Protein AF-A0A661VR94-F1 (afdb_monomer)

pLDDT: mean 87.52, std 13.68, range [38.59, 97.25]

Mean predicted aligned error: 5.81 Å

Solvent-accessible surface area (backbone atoms only — not comparable to full-atom values): 3880 Å² total; per-residue (Å²): 133,87,59,75,75,63,61,62,62,44,70,44,38,40,52,9,21,51,53,11,25,51,33,19,56,73,42,90,88,57,76,56,69,70,60,56,64,33,75,43,19,60,74,33,46,66,38,17,55,54,17,23,55,53,18,36,52,50,42,51,53,51,52,52,54,55,48,43,52,70,76,77,94

Foldseek 3Di:
DDDPCVQCVDPLLVVLLCLLLVCLQPPDPDRDPVSCPPPSCVVPVVSSVVSNVVNVVVNVVVVCVVVCVVPVD

Structure (mmCIF, N/CA/C/O backbone):
data_AF-A0A661VR94-F1
#
_entry.id   AF-A0A661VR94-F1
#
loop_
_atom_site.group_PDB
_atom_site.id
_atom_site.type_symbol
_atom_site.label_atom_id
_atom_site.label_alt_id
_atom_site.label_comp_id
_atom_site.label_asym_id
_atom_site.label_entity_id
_atom_site.label_seq_id
_atom_site.pdbx_PDB_ins_code
_atom_site.Cartn_x
_atom_site.Cartn_y
_atom_site.Cartn_z
_atom_site.occupancy
_atom_site.B_iso_or_equiv
_atom_site.auth_seq_id
_atom_site.auth_comp_id
_atom_site.auth_asym_id
_atom_site.auth_atom_id
_atom_site.pdbx_PDB_model_num
ATOM 1 N N . MET A 1 1 ? 17.085 -16.755 -1.509 1.00 38.59 1 MET A N 1
ATOM 2 C CA . MET A 1 1 ? 17.519 -15.773 -0.494 1.00 38.59 1 MET A CA 1
ATOM 3 C C . MET A 1 1 ? 17.223 -14.403 -1.080 1.00 38.59 1 MET A C 1
ATOM 5 O O . MET A 1 1 ? 17.918 -13.997 -1.997 1.00 38.59 1 MET A O 1
ATOM 9 N N . ILE A 1 2 ? 16.101 -13.787 -0.696 1.00 46.62 2 ILE A N 1
ATOM 10 C CA . ILE A 1 2 ? 15.677 -12.491 -1.250 1.00 46.62 2 ILE A CA 1
ATOM 11 C C . ILE A 1 2 ? 16.610 -11.434 -0.659 1.00 46.62 2 ILE A C 1
ATOM 13 O O . ILE A 1 2 ? 16.659 -11.266 0.560 1.00 46.62 2 ILE A O 1
ATOM 17 N N . ASN A 1 3 ? 17.410 -10.785 -1.503 1.00 45.31 3 ASN A N 1
ATOM 18 C CA . ASN A 1 3 ? 18.323 -9.733 -1.078 1.00 45.31 3 ASN A CA 1
ATOM 19 C C . ASN A 1 3 ? 17.491 -8.472 -0.823 1.00 45.31 3 ASN A C 1
ATOM 21 O O . ASN A 1 3 ? 17.034 -7.826 -1.759 1.00 45.31 3 ASN A O 1
ATOM 25 N N . ALA A 1 4 ? 17.300 -8.096 0.442 1.00 54.81 4 ALA A N 1
ATOM 26 C CA . ALA A 1 4 ? 16.555 -6.889 0.820 1.00 54.81 4 ALA A CA 1
ATOM 27 C C . ALA A 1 4 ? 17.134 -5.584 0.225 1.00 54.81 4 ALA A C 1
ATOM 29 O O . ALA A 1 4 ? 16.499 -4.543 0.312 1.00 54.81 4 ALA A O 1
ATOM 30 N N . LYS A 1 5 ? 18.328 -5.637 -0.383 1.00 53.25 5 LYS A N 1
ATOM 31 C CA . LYS A 1 5 ? 18.953 -4.522 -1.107 1.00 53.25 5 LYS A CA 1
ATOM 32 C C . LYS A 1 5 ? 18.368 -4.265 -2.503 1.00 53.25 5 LYS A C 1
ATOM 34 O O . LYS A 1 5 ? 18.570 -3.173 -3.018 1.00 53.25 5 LYS A O 1
ATOM 39 N N . GLU A 1 6 ? 17.688 -5.237 -3.112 1.00 62.75 6 GLU A N 1
ATOM 40 C CA . GLU A 1 6 ? 17.071 -5.093 -4.446 1.00 62.75 6 GLU A CA 1
ATOM 41 C C . GLU A 1 6 ? 15.585 -4.706 -4.371 1.00 62.75 6 GLU A C 1
ATOM 43 O O . GLU A 1 6 ? 15.042 -4.139 -5.313 1.00 62.75 6 GLU A O 1
ATOM 48 N N . PHE A 1 7 ? 14.933 -4.961 -3.235 1.00 62.59 7 PHE A N 1
ATOM 49 C CA . PHE A 1 7 ? 13.543 -4.582 -2.996 1.00 62.59 7 PHE A CA 1
ATOM 50 C C . PHE A 1 7 ? 13.435 -3.063 -2.785 1.00 62.59 7 PHE A C 1
ATOM 52 O O . PHE A 1 7 ? 14.066 -2.535 -1.870 1.00 62.59 7 PHE A O 1
ATOM 59 N N . LEU A 1 8 ? 12.624 -2.373 -3.600 1.00 68.31 8 LEU A N 1
ATOM 60 C CA . LEU A 1 8 ? 12.535 -0.899 -3.637 1.00 68.31 8 LEU A CA 1
ATOM 61 C C . LEU A 1 8 ? 13.857 -0.220 -4.033 1.00 68.31 8 LEU A C 1
ATOM 63 O O . LEU A 1 8 ? 14.169 0.877 -3.567 1.00 68.31 8 LEU A O 1
ATOM 67 N N . SER A 1 9 ? 14.658 -0.882 -4.867 1.00 76.62 9 SER A N 1
ATOM 68 C CA . SER A 1 9 ? 15.973 -0.379 -5.269 1.00 76.62 9 SER A CA 1
ATOM 69 C C . SER A 1 9 ? 15.885 0.741 -6.301 1.00 76.62 9 SER A C 1
ATOM 71 O O . SER A 1 9 ? 16.784 1.582 -6.379 1.00 76.62 9 SER A O 1
ATOM 73 N N . THR A 1 10 ? 14.796 0.789 -7.073 1.00 83.06 10 THR A N 1
ATOM 74 C CA . THR A 1 10 ? 14.567 1.848 -8.056 1.00 83.06 10 THR A CA 1
ATOM 75 C C . THR A 1 10 ? 13.517 2.851 -7.593 1.00 83.06 10 THR A C 1
ATOM 77 O O . THR A 1 10 ? 12.592 2.542 -6.839 1.00 83.06 10 THR A O 1
ATOM 80 N N . TYR A 1 11 ? 13.629 4.079 -8.108 1.00 86.19 11 TYR A N 1
ATOM 81 C CA . TYR A 1 11 ? 12.631 5.120 -7.866 1.00 86.19 11 TYR A CA 1
ATOM 82 C C . TYR A 1 11 ? 11.223 4.675 -8.285 1.00 86.19 11 TYR A C 1
ATOM 84 O O . TYR A 1 11 ? 10.269 4.946 -7.565 1.00 86.19 11 TYR A O 1
ATOM 92 N N . ALA A 1 12 ? 11.089 3.955 -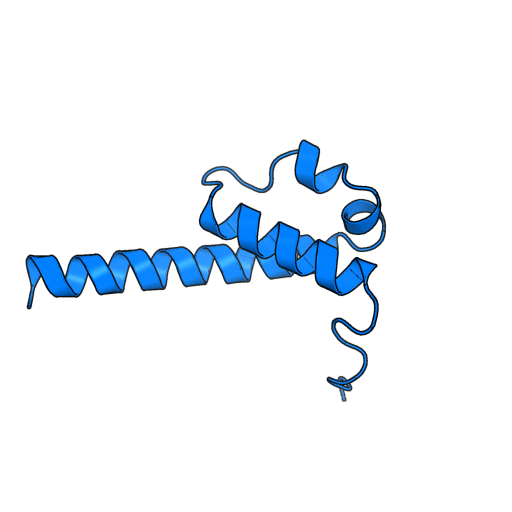9.405 1.00 87.00 12 ALA A N 1
ATOM 93 C CA . ALA A 1 12 ? 9.793 3.492 -9.895 1.00 87.00 12 ALA A CA 1
ATOM 94 C C . ALA A 1 12 ? 9.151 2.463 -8.951 1.00 87.00 12 ALA A C 1
ATOM 96 O O . ALA A 1 12 ? 7.959 2.563 -8.671 1.00 87.00 12 ALA A O 1
ATOM 97 N N . GLU A 1 13 ? 9.927 1.522 -8.407 1.00 89.31 13 GLU A N 1
ATOM 98 C CA . GLU A 1 13 ? 9.440 0.547 -7.421 1.00 89.31 13 GLU A CA 1
ATOM 99 C C . GLU A 1 13 ? 8.999 1.238 -6.126 1.00 89.31 13 GLU A C 1
ATOM 101 O O . GLU A 1 13 ? 7.898 0.989 -5.630 1.00 89.31 13 GLU A O 1
ATOM 106 N N . LEU A 1 14 ? 9.825 2.157 -5.609 1.00 90.75 14 LEU A N 1
ATOM 107 C CA . LEU A 1 14 ? 9.511 2.925 -4.405 1.00 90.75 14 LEU A CA 1
ATOM 108 C C . LEU A 1 14 ? 8.266 3.796 -4.594 1.00 90.75 14 LEU A C 1
ATOM 110 O O . LEU A 1 14 ? 7.367 3.778 -3.753 1.00 90.75 14 LEU A O 1
ATOM 114 N N . HIS A 1 15 ? 8.189 4.529 -5.703 1.00 92.94 15 HIS A N 1
ATOM 115 C CA . HIS A 1 15 ? 7.047 5.378 -6.023 1.00 92.94 15 HIS A CA 1
ATOM 116 C C . HIS A 1 15 ? 5.769 4.543 -6.167 1.00 92.94 15 HIS A C 1
ATOM 118 O O . HIS A 1 15 ? 4.738 4.893 -5.591 1.00 92.94 15 HIS A O 1
ATOM 124 N N . SER A 1 16 ? 5.850 3.393 -6.841 1.00 92.56 16 SER A N 1
ATOM 125 C CA . SER A 1 16 ? 4.722 2.472 -7.003 1.00 92.56 16 SER A CA 1
ATOM 126 C C . SER A 1 16 ? 4.242 1.913 -5.669 1.00 92.56 16 SER A C 1
ATOM 128 O O . SER A 1 16 ? 3.040 1.886 -5.404 1.00 92.56 16 SER A O 1
ATOM 130 N N . PHE A 1 17 ? 5.172 1.520 -4.798 1.00 95.19 17 PHE A N 1
ATOM 131 C CA . PHE A 1 17 ? 4.859 1.027 -3.462 1.00 95.19 17 PHE A CA 1
ATOM 132 C C . PHE A 1 17 ? 4.180 2.096 -2.599 1.00 95.19 17 PHE A C 1
ATOM 134 O O . PHE A 1 17 ? 3.138 1.828 -2.002 1.00 95.19 17 PHE A O 1
ATOM 141 N N . ILE A 1 18 ? 4.705 3.326 -2.585 1.00 94.62 18 ILE A N 1
ATOM 142 C CA . ILE A 1 18 ? 4.115 4.452 -1.844 1.00 94.62 18 ILE A CA 1
ATOM 143 C C . ILE A 1 18 ? 2.714 4.784 -2.369 1.00 94.62 18 ILE A C 1
ATOM 145 O O . ILE A 1 18 ? 1.801 4.981 -1.570 1.00 94.62 18 ILE A O 1
ATOM 149 N N . MET A 1 19 ? 2.518 4.791 -3.691 1.00 95.69 19 MET A N 1
ATOM 150 C CA . MET A 1 19 ? 1.198 4.977 -4.306 1.00 95.69 19 MET A CA 1
ATOM 151 C C . MET A 1 19 ? 0.205 3.900 -3.861 1.00 95.69 19 MET A C 1
ATOM 153 O O . MET A 1 19 ? -0.947 4.200 -3.550 1.00 95.69 19 MET A O 1
ATOM 157 N N . GLY A 1 20 ? 0.675 2.655 -3.754 1.00 95.75 20 GLY A N 1
ATOM 158 C CA . GLY A 1 20 ? -0.078 1.560 -3.156 1.00 95.75 20 GLY A CA 1
ATOM 159 C C . GLY A 1 20 ? -0.476 1.845 -1.710 1.00 95.75 20 GLY A C 1
ATOM 160 O O . GLY A 1 20 ? -1.654 1.764 -1.375 1.00 95.75 20 GLY A O 1
ATOM 161 N N . ILE A 1 21 ? 0.482 2.214 -0.852 1.00 97.06 21 ILE A N 1
ATOM 162 C CA . ILE A 1 21 ? 0.223 2.527 0.566 1.00 97.06 21 ILE A CA 1
ATOM 163 C C . ILE A 1 21 ? -0.809 3.640 0.697 1.00 97.06 21 ILE A C 1
ATOM 165 O O . ILE A 1 21 ? -1.754 3.504 1.474 1.00 97.06 21 ILE A O 1
ATOM 169 N N . TYR A 1 22 ? -0.638 4.716 -0.072 1.00 95.69 22 TYR A N 1
ATOM 170 C CA . TYR A 1 22 ? -1.574 5.829 -0.110 1.00 95.69 22 TYR A CA 1
ATOM 171 C C . TYR A 1 22 ? -2.985 5.335 -0.439 1.00 95.69 22 TYR A C 1
ATOM 173 O O . TYR A 1 22 ? -3.896 5.543 0.359 1.00 95.69 22 TYR A O 1
ATOM 181 N N . ALA A 1 23 ? -3.138 4.575 -1.528 1.00 96.25 23 ALA A N 1
ATOM 182 C CA . ALA A 1 23 ? -4.421 3.993 -1.905 1.00 96.25 23 ALA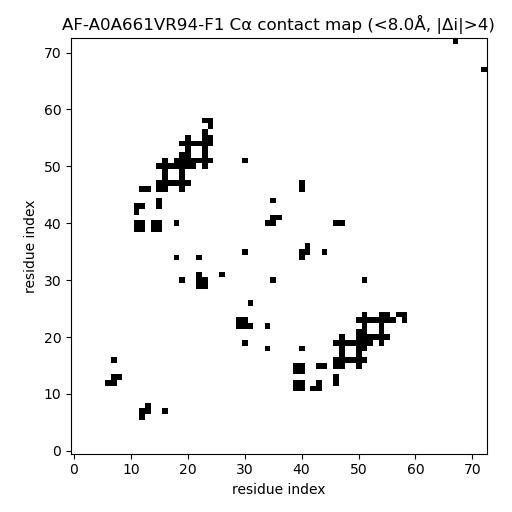 A CA 1
ATOM 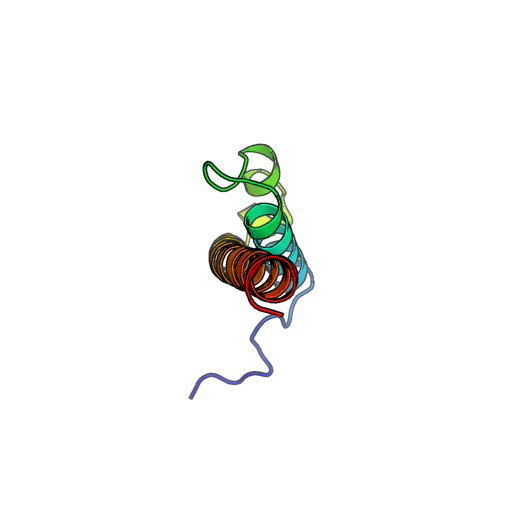183 C C . ALA A 1 23 ? -4.998 3.078 -0.810 1.00 96.25 23 ALA A C 1
ATOM 185 O O . ALA A 1 23 ? -6.191 3.118 -0.547 1.00 96.25 23 ALA A O 1
ATOM 186 N N . GLY A 1 24 ? -4.178 2.271 -0.131 1.00 96.06 24 GLY A N 1
ATOM 187 C CA . GLY A 1 24 ? -4.642 1.390 0.949 1.00 96.06 24 GLY A CA 1
ATOM 188 C C . GLY A 1 24 ? -5.153 2.150 2.177 1.00 96.06 24 GLY A C 1
ATOM 189 O O . GLY A 1 24 ? -6.052 1.680 2.878 1.00 96.06 24 GLY A O 1
ATOM 190 N N . LEU A 1 25 ? -4.600 3.336 2.433 1.00 96.25 25 LEU A N 1
ATOM 191 C CA . LEU A 1 25 ? -5.041 4.221 3.508 1.00 96.25 25 LEU A CA 1
ATOM 192 C C . LEU A 1 25 ? -6.308 5.002 3.128 1.00 96.25 25 LEU A C 1
ATOM 194 O O . LEU A 1 25 ? -7.198 5.140 3.969 1.00 96.25 25 LEU A O 1
ATOM 198 N N . THR A 1 26 ? -6.416 5.498 1.893 1.00 95.12 26 THR A N 1
ATOM 199 C CA . THR A 1 26 ? -7.499 6.410 1.483 1.00 95.12 26 THR A CA 1
ATOM 200 C C . THR A 1 26 ? -8.680 5.709 0.819 1.00 95.12 26 THR A C 1
ATOM 202 O O . THR A 1 26 ? -9.829 6.069 1.081 1.00 95.12 26 THR A O 1
ATOM 205 N N . GLU A 1 27 ? -8.429 4.679 0.012 1.00 94.88 27 GLU A N 1
ATOM 206 C CA . GLU A 1 27 ? -9.443 4.027 -0.812 1.00 94.88 27 GLU A CA 1
ATOM 207 C C . GLU A 1 27 ? -10.065 2.815 -0.119 1.00 94.88 27 GLU A C 1
ATOM 209 O O . GLU A 1 27 ? -9.395 1.950 0.451 1.00 94.88 27 GLU A O 1
ATOM 214 N N . TRP A 1 28 ? -11.390 2.718 -0.190 1.00 92.06 28 TRP A N 1
ATOM 215 C CA . TRP A 1 28 ? -12.155 1.640 0.449 1.00 92.06 28 TRP A CA 1
ATOM 216 C C . TRP A 1 28 ? -12.627 0.564 -0.530 1.00 92.06 28 TRP A 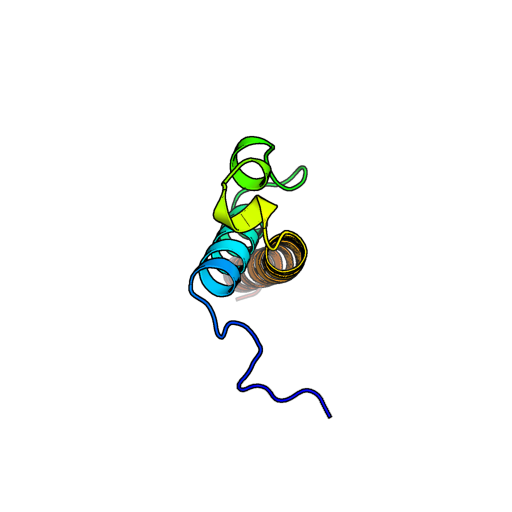C 1
ATOM 218 O O . TRP A 1 28 ? -13.065 -0.502 -0.104 1.00 92.06 28 TRP A O 1
ATOM 228 N N . ARG A 1 29 ? -12.561 0.840 -1.837 1.00 91.31 29 ARG A N 1
ATOM 229 C CA . ARG A 1 29 ? -13.141 -0.002 -2.898 1.00 91.31 29 ARG A CA 1
ATOM 230 C C . ARG A 1 29 ? -12.098 -0.611 -3.841 1.00 91.31 29 ARG A C 1
ATOM 232 O O . ARG A 1 29 ? -12.468 -1.136 -4.885 1.00 91.31 29 ARG A O 1
ATOM 239 N N . GLY A 1 30 ? -10.819 -0.570 -3.470 1.00 90.31 30 GLY A N 1
ATOM 240 C CA . GLY A 1 30 ? -9.702 -0.979 -4.324 1.00 90.31 30 GLY A CA 1
ATOM 241 C C . GLY A 1 30 ? -8.855 0.205 -4.786 1.00 90.31 30 GLY A C 1
ATOM 242 O O . GLY A 1 30 ? -9.150 1.350 -4.459 1.00 90.31 30 GLY A O 1
ATOM 243 N N . ILE A 1 31 ? -7.789 -0.083 -5.533 1.00 93.56 31 ILE A N 1
ATOM 244 C CA . ILE A 1 31 ? -6.875 0.937 -6.065 1.00 93.56 31 ILE A CA 1
ATOM 245 C C . ILE A 1 31 ? -7.559 1.680 -7.216 1.00 93.56 31 ILE A C 1
ATOM 247 O O . ILE A 1 31 ? -8.031 1.050 -8.165 1.00 93.56 31 ILE A O 1
ATOM 251 N N . ASP A 1 32 ? -7.581 3.011 -7.141 1.00 93.12 32 ASP A N 1
ATOM 252 C CA . ASP A 1 32 ? -8.157 3.857 -8.182 1.00 93.12 32 ASP A CA 1
ATOM 253 C C . ASP A 1 32 ? -7.428 3.706 -9.529 1.00 93.12 32 ASP A C 1
ATOM 255 O O . ASP A 1 32 ? -6.202 3.560 -9.609 1.00 93.12 32 ASP A O 1
ATOM 259 N N . SER A 1 33 ? -8.196 3.783 -10.615 1.00 90.81 33 SER A N 1
ATOM 260 C CA . SER A 1 33 ? -7.672 3.633 -11.975 1.00 90.81 33 SER A CA 1
ATOM 261 C C . SER A 1 33 ? -6.628 4.693 -12.346 1.00 90.81 33 SER A C 1
ATOM 263 O O . SER A 1 33 ? -5.710 4.390 -13.105 1.00 90.81 33 SER A O 1
ATOM 265 N N . ASN A 1 34 ? -6.693 5.905 -11.786 1.00 91.38 34 ASN A N 1
ATOM 266 C CA . ASN A 1 34 ? -5.691 6.943 -12.031 1.00 91.38 34 ASN A CA 1
ATOM 267 C C . ASN A 1 34 ? -4.334 6.568 -11.428 1.00 91.38 34 ASN A C 1
ATOM 269 O O . ASN A 1 34 ? -3.301 6.817 -12.048 1.00 91.38 34 ASN A O 1
ATOM 273 N N . ILE A 1 35 ? -4.332 5.919 -10.260 1.00 90.50 35 ILE A N 1
ATOM 274 C CA . ILE A 1 35 ? -3.109 5.426 -9.616 1.00 90.50 35 ILE A CA 1
ATOM 275 C C . ILE A 1 35 ? -2.506 4.298 -10.454 1.00 90.50 35 ILE A C 1
ATOM 277 O O . ILE A 1 35 ? -1.312 4.318 -10.745 1.00 90.50 35 ILE A O 1
ATOM 281 N N . LEU A 1 36 ? -3.338 3.364 -10.923 1.00 91.88 36 LEU A N 1
ATOM 282 C CA . LEU A 1 36 ? -2.894 2.274 -11.798 1.00 91.88 36 LEU A CA 1
ATOM 283 C C . LEU A 1 36 ? -2.387 2.762 -13.159 1.00 91.88 36 LEU A C 1
ATOM 285 O O . LEU A 1 36 ? -1.554 2.098 -13.768 1.00 91.88 36 LEU A O 1
ATOM 289 N N . ASN A 1 37 ? -2.861 3.915 -13.635 1.00 93.62 37 ASN A N 1
ATOM 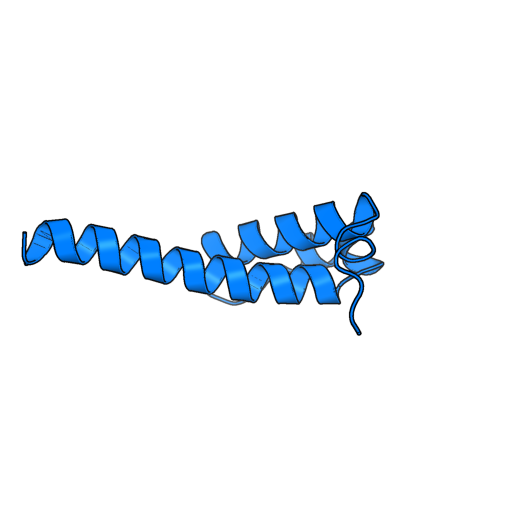290 C CA . ASN A 1 37 ? -2.425 4.512 -14.895 1.00 93.62 37 ASN A CA 1
ATOM 291 C C . ASN A 1 37 ? -1.138 5.343 -14.776 1.00 93.62 37 ASN A C 1
ATOM 293 O O . ASN A 1 37 ? -0.602 5.765 -15.806 1.00 93.62 37 ASN A O 1
ATOM 297 N N . ASN A 1 38 ? -0.614 5.557 -13.564 1.00 90.88 38 ASN A N 1
ATOM 298 C CA . ASN A 1 38 ? 0.655 6.249 -13.362 1.00 90.88 38 ASN A CA 1
ATOM 299 C C . ASN A 1 38 ? 1.794 5.492 -14.083 1.00 90.88 38 ASN A C 1
ATOM 301 O O . ASN A 1 38 ? 1.889 4.269 -13.955 1.00 90.88 38 ASN A O 1
ATOM 305 N N . PRO A 1 39 ? 2.662 6.180 -14.849 1.00 90.69 39 PRO A N 1
AT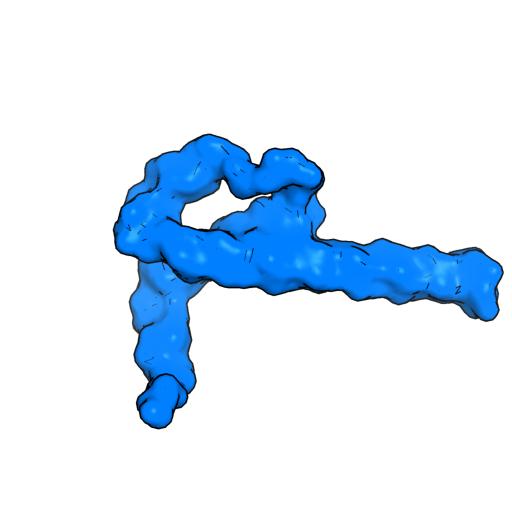OM 306 C CA . PRO A 1 39 ? 3.700 5.531 -15.649 1.00 90.69 39 PRO A CA 1
ATOM 307 C C . PRO A 1 39 ? 4.682 4.684 -14.828 1.00 90.69 39 PRO A C 1
ATOM 309 O O . PRO A 1 39 ? 5.196 3.702 -15.359 1.00 90.69 39 PRO A O 1
ATOM 312 N N . ASP A 1 40 ? 4.929 5.0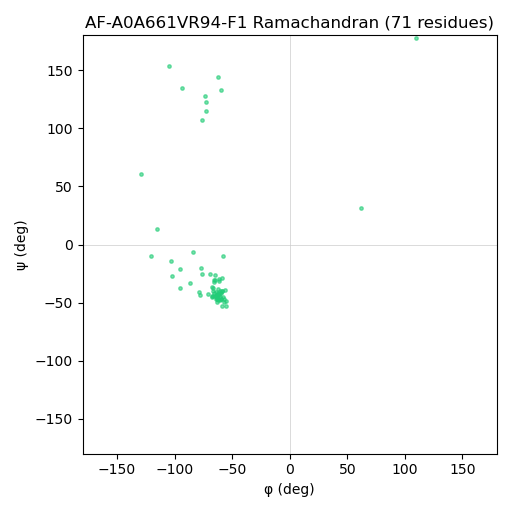26 -13.562 1.00 86.19 40 ASP A N 1
ATOM 313 C CA . ASP A 1 40 ? 5.809 4.250 -12.684 1.00 86.19 40 ASP A CA 1
ATOM 314 C C . ASP A 1 40 ? 5.095 2.999 -12.157 1.00 86.19 40 ASP A C 1
ATOM 316 O O . ASP A 1 40 ? 5.631 1.896 -12.260 1.00 86.19 40 ASP A O 1
ATOM 320 N N . VAL A 1 41 ? 3.832 3.143 -11.735 1.00 89.88 41 VAL A N 1
ATOM 321 C CA . VAL A 1 41 ? 2.976 2.024 -11.298 1.00 89.88 41 VAL A CA 1
ATOM 322 C C . VAL A 1 41 ? 2.734 1.032 -12.429 1.00 89.88 41 VAL A C 1
ATOM 324 O O . VAL A 1 41 ? 2.746 -0.172 -12.205 1.00 89.88 41 VAL A O 1
ATOM 327 N N . ARG A 1 42 ? 2.552 1.504 -13.665 1.00 92.62 42 ARG A N 1
ATOM 328 C CA . ARG A 1 42 ? 2.357 0.626 -14.827 1.00 92.62 42 ARG A CA 1
ATOM 329 C C . ARG A 1 42 ? 3.574 -0.230 -15.148 1.00 92.62 42 ARG A C 1
ATOM 331 O O . ARG A 1 42 ? 3.396 -1.317 -15.692 1.00 92.62 42 ARG A O 1
ATOM 338 N N . LYS A 1 43 ? 4.784 0.261 -14.867 1.00 90.56 43 LYS A N 1
ATOM 339 C CA . LYS A 1 43 ? 6.016 -0.521 -15.042 1.00 90.56 43 LYS A CA 1
ATOM 340 C C . LYS A 1 43 ? 6.103 -1.613 -13.983 1.00 90.56 43 LYS A C 1
ATOM 342 O O . LYS A 1 43 ? 6.408 -2.748 -14.318 1.00 90.56 43 LYS A O 1
ATOM 347 N N . GLU A 1 44 ? 5.766 -1.268 -12.742 1.00 89.00 44 GLU A N 1
ATOM 348 C CA . GLU A 1 44 ? 5.975 -2.117 -11.570 1.00 89.00 44 GLU A CA 1
ATOM 349 C C . GLU A 1 44 ? 4.695 -2.277 -10.712 1.00 89.00 44 GLU A C 1
ATOM 351 O O . GLU A 1 44 ? 4.666 -1.928 -9.525 1.00 89.00 44 GLU A O 1
ATOM 356 N N . PRO A 1 45 ? 3.593 -2.828 -11.267 1.00 90.75 45 PRO A N 1
ATOM 357 C CA . PRO A 1 45 ? 2.273 -2.778 -10.625 1.00 90.75 45 PRO A CA 1
ATOM 358 C C . PRO A 1 45 ? 2.184 -3.635 -9.360 1.00 90.75 45 PRO A C 1
ATOM 360 O O . PRO A 1 45 ? 1.402 -3.351 -8.453 1.00 90.75 45 PRO A O 1
ATOM 363 N N . HIS A 1 46 ? 3.010 -4.674 -9.261 1.00 92.50 46 HIS A N 1
ATOM 364 C CA . HIS A 1 46 ? 3.037 -5.574 -8.113 1.00 92.50 46 HIS A CA 1
ATOM 365 C C . HIS A 1 46 ? 3.503 -4.881 -6.826 1.00 92.50 46 HIS A C 1
ATOM 367 O O . HIS A 1 46 ? 2.972 -5.181 -5.755 1.00 92.50 46 HIS A O 1
ATOM 373 N N . TYR A 1 47 ? 4.403 -3.897 -6.918 1.00 91.94 47 TYR A N 1
ATOM 374 C CA . TYR A 1 47 ? 4.768 -3.065 -5.772 1.00 91.94 47 TYR A CA 1
ATOM 375 C C . TYR A 1 47 ? 3.593 -2.199 -5.314 1.00 91.94 47 TYR A C 1
ATOM 377 O O . TYR A 1 47 ? 3.362 -2.068 -4.115 1.00 91.94 47 TYR A O 1
ATOM 385 N N . CYS A 1 48 ? 2.786 -1.680 -6.241 1.00 94.44 48 CYS A N 1
ATOM 386 C CA . CYS A 1 48 ? 1.576 -0.936 -5.893 1.00 94.44 48 CYS A CA 1
ATOM 387 C C . CYS A 1 48 ? 0.538 -1.820 -5.185 1.00 94.44 48 CYS A C 1
ATOM 389 O O . CYS A 1 48 ? 0.024 -1.442 -4.132 1.00 94.44 48 CYS A O 1
ATOM 391 N N . TYR A 1 49 ? 0.291 -3.038 -5.675 1.00 94.75 49 TYR A N 1
ATOM 392 C CA . TYR A 1 49 ? -0.598 -3.982 -4.986 1.00 94.75 49 TYR A CA 1
ATOM 393 C C . TYR A 1 49 ? -0.078 -4.371 -3.595 1.00 94.75 49 TYR A C 1
ATOM 395 O O . TYR A 1 49 ? -0.852 -4.396 -2.636 1.00 94.75 49 TYR A O 1
ATOM 403 N N . GLY A 1 50 ? 1.229 -4.616 -3.458 1.00 94.81 50 GLY A N 1
ATOM 404 C CA . GLY A 1 50 ? 1.856 -4.882 -2.161 1.00 94.81 50 GLY A CA 1
ATOM 405 C C . GLY A 1 50 ? 1.699 -3.709 -1.191 1.00 94.81 50 GLY A C 1
ATOM 406 O O . GLY A 1 50 ? 1.300 -3.898 -0.039 1.00 94.81 50 GLY A O 1
ATOM 407 N N . GLY A 1 51 ? 1.929 -2.488 -1.679 1.00 95.38 51 GLY A N 1
ATOM 408 C CA . GLY A 1 51 ? 1.712 -1.258 -0.925 1.00 95.38 51 GLY A CA 1
ATOM 409 C C . GLY A 1 51 ? 0.260 -1.093 -0.485 1.00 95.38 51 GLY A C 1
ATOM 410 O O . GLY A 1 51 ? 0.012 -0.750 0.665 1.00 95.38 51 GLY A O 1
ATOM 411 N N . TYR A 1 52 ? -0.708 -1.406 -1.348 1.00 97.25 52 TYR A N 1
ATOM 412 C CA . TYR A 1 52 ? -2.137 -1.312 -1.032 1.00 97.25 52 TYR A CA 1
ATOM 413 C C . TYR A 1 52 ? -2.562 -2.244 0.099 1.00 97.25 52 TYR A C 1
ATOM 415 O O . TYR A 1 52 ? -3.284 -1.828 1.011 1.00 97.25 52 TYR A O 1
ATOM 423 N N . VAL A 1 53 ? -2.082 -3.490 0.087 1.00 96.62 53 VAL A N 1
ATOM 424 C CA . VAL A 1 53 ? -2.344 -4.436 1.179 1.00 96.62 53 VAL A CA 1
ATOM 425 C C . VAL A 1 53 ? -1.733 -3.916 2.480 1.00 96.62 53 VAL A C 1
ATOM 427 O O . VAL A 1 53 ? -2.422 -3.863 3.500 1.00 96.62 53 VAL A O 1
ATOM 430 N N . PHE A 1 54 ? -0.477 -3.463 2.441 1.00 96.44 54 PHE A N 1
ATOM 431 C CA . PHE A 1 54 ? 0.197 -2.902 3.611 1.00 96.44 54 PHE A CA 1
ATOM 432 C C . PHE A 1 54 ? -0.528 -1.664 4.167 1.00 96.44 54 PHE A C 1
ATOM 434 O O . PHE A 1 54 ? -0.815 -1.600 5.362 1.00 96.44 54 PHE A O 1
ATOM 441 N N . GLY A 1 55 ? -0.892 -0.712 3.303 1.00 96.62 55 GLY A N 1
ATOM 442 C CA . GLY A 1 55 ? -1.642 0.489 3.672 1.00 96.62 55 GLY A CA 1
ATOM 443 C C . GLY A 1 55 ? -3.014 0.163 4.264 1.00 96.62 55 GLY A C 1
ATOM 444 O O . GLY A 1 55 ? -3.403 0.741 5.276 1.00 96.62 55 GLY A O 1
ATOM 445 N N . THR A 1 56 ? -3.715 -0.829 3.709 1.00 97.19 56 THR A N 1
ATOM 446 C CA . THR A 1 56 ? -5.010 -1.289 4.237 1.00 97.19 56 THR A CA 1
ATOM 447 C C . THR A 1 56 ? -4.879 -1.871 5.645 1.00 97.19 56 THR A C 1
ATOM 449 O O . THR A 1 56 ? -5.701 -1.577 6.514 1.00 97.19 56 THR A O 1
ATOM 452 N N . LEU A 1 57 ? -3.847 -2.683 5.896 1.00 97.00 57 LEU A N 1
ATOM 453 C CA . LEU A 1 57 ? -3.574 -3.219 7.233 1.00 97.00 57 LEU A CA 1
ATOM 454 C C . LEU A 1 57 ? -3.245 -2.096 8.219 1.00 97.00 57 LEU A C 1
ATOM 456 O O . LEU A 1 57 ? -3.794 -2.061 9.321 1.00 97.00 57 LEU A O 1
ATOM 460 N N . LEU A 1 58 ? -2.409 -1.141 7.804 1.00 96.69 58 LEU A N 1
ATOM 461 C CA . LEU A 1 58 ? -2.060 0.020 8.615 1.00 96.69 58 LEU A CA 1
ATOM 462 C C . LEU A 1 58 ? -3.296 0.861 8.963 1.00 96.69 58 LEU A C 1
ATOM 464 O O . LEU A 1 58 ? -3.454 1.261 10.117 1.00 96.69 58 LEU A O 1
ATOM 468 N N . ARG A 1 59 ? -4.216 1.065 8.011 1.00 96.12 59 ARG A N 1
ATOM 469 C CA . ARG A 1 59 ? -5.499 1.739 8.257 1.00 96.12 59 ARG A CA 1
A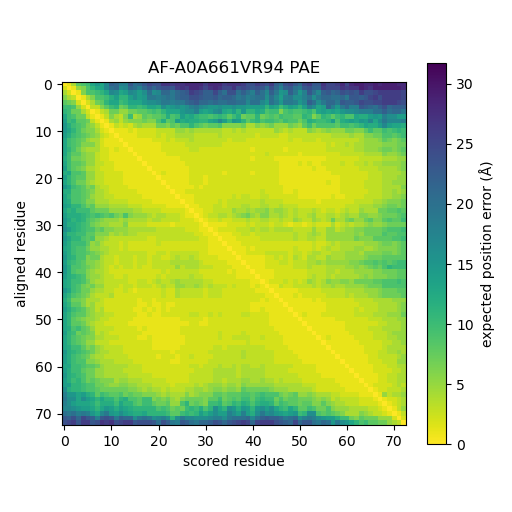TOM 470 C C . ARG A 1 59 ? -6.281 1.061 9.376 1.00 96.12 59 ARG A C 1
ATOM 472 O O . ARG A 1 59 ? -6.741 1.740 10.291 1.00 96.12 59 ARG A O 1
ATOM 479 N N . TRP A 1 60 ? -6.422 -0.262 9.326 1.00 96.19 60 TRP A N 1
ATOM 480 C CA . TRP A 1 60 ? -7.133 -1.005 10.367 1.00 96.19 60 TRP A CA 1
ATOM 481 C C . TRP A 1 60 ? -6.443 -0.909 11.723 1.00 96.19 60 TRP A C 1
ATOM 483 O O . TRP A 1 60 ? -7.125 -0.700 12.721 1.00 96.19 60 TRP A O 1
ATOM 493 N N . ILE A 1 61 ? -5.111 -0.977 11.768 1.00 95.94 61 ILE A N 1
ATOM 494 C CA . ILE A 1 61 ? -4.351 -0.767 13.008 1.00 95.94 61 ILE A CA 1
ATOM 495 C C . ILE A 1 61 ? -4.651 0.616 13.594 1.00 95.94 61 ILE A C 1
ATOM 497 O O . ILE A 1 61 ? -4.915 0.717 14.791 1.00 95.94 61 ILE A O 1
ATOM 501 N N . ILE A 1 62 ? -4.666 1.671 12.771 1.00 94.75 62 ILE A N 1
ATOM 502 C CA . ILE A 1 62 ? -4.976 3.037 13.218 1.00 94.75 62 ILE A CA 1
ATOM 503 C C . ILE A 1 62 ? -6.411 3.114 13.753 1.00 94.75 62 ILE A C 1
ATOM 505 O O . ILE A 1 62 ? -6.616 3.590 14.868 1.00 94.75 62 ILE A O 1
ATOM 509 N N . ILE A 1 63 ? -7.394 2.610 13.001 1.00 94.69 63 ILE A N 1
ATOM 510 C CA . ILE A 1 63 ? -8.811 2.631 13.398 1.00 94.69 63 ILE A CA 1
ATOM 511 C C . ILE A 1 63 ? -9.023 1.872 14.710 1.00 94.69 63 ILE A C 1
ATOM 513 O O . ILE A 1 63 ? -9.663 2.395 15.619 1.00 94.69 63 ILE A O 1
ATOM 517 N N . LEU A 1 64 ? -8.463 0.666 14.835 1.00 95.00 64 LEU A N 1
ATOM 518 C CA . LEU A 1 64 ? -8.580 -0.147 16.044 1.00 95.00 64 LEU A CA 1
ATOM 519 C C . LEU A 1 64 ? -7.859 0.495 17.230 1.00 95.00 64 LEU A C 1
ATOM 521 O O . LEU A 1 64 ? -8.402 0.491 18.327 1.00 95.00 64 LEU A O 1
ATOM 525 N N . SER A 1 65 ? -6.680 1.088 17.026 1.00 93.44 65 SER A N 1
ATOM 526 C CA . SER A 1 65 ? -5.930 1.747 18.105 1.00 93.44 65 SER A CA 1
ATOM 527 C C . SER A 1 65 ? -6.649 2.995 18.620 1.00 93.44 65 SER A C 1
ATOM 529 O O . SER A 1 65 ? -6.756 3.198 19.829 1.00 93.44 65 SER A O 1
ATOM 531 N N . VAL A 1 66 ? -7.173 3.826 17.712 1.00 93.31 66 VAL A N 1
ATOM 532 C CA . VAL A 1 66 ? -7.949 5.022 18.071 1.00 93.31 66 VAL A CA 1
ATOM 533 C C . VAL A 1 66 ? -9.275 4.625 18.716 1.00 93.31 66 VAL A C 1
ATOM 535 O O . VAL A 1 66 ? -9.626 5.167 19.762 1.00 93.31 66 VAL A O 1
ATOM 538 N N . GLY A 1 67 ? -9.980 3.648 18.141 1.00 91.44 67 GLY A N 1
ATOM 539 C CA . GLY A 1 67 ? -11.222 3.116 18.697 1.00 91.44 67 GLY A CA 1
ATOM 540 C C . GLY A 1 67 ? -11.022 2.533 20.095 1.00 91.44 67 GLY A C 1
ATOM 541 O O . GLY A 1 67 ? -11.751 2.887 21.014 1.00 91.44 67 GLY A O 1
ATOM 542 N N . TYR A 1 68 ? -9.989 1.713 20.293 1.00 91.50 68 TYR A N 1
ATOM 543 C CA . TYR A 1 68 ? -9.656 1.146 21.599 1.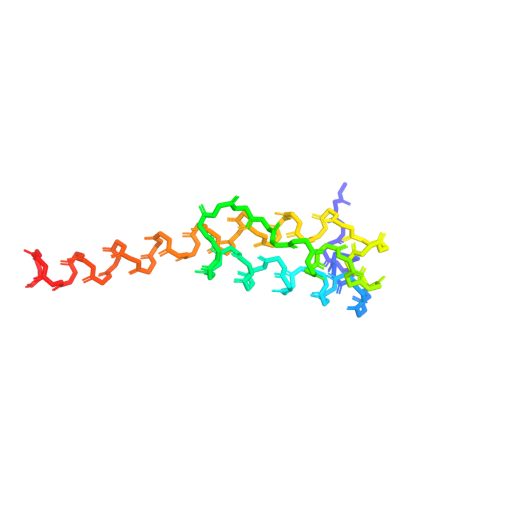00 91.50 68 TYR A CA 1
ATOM 544 C C . TYR A 1 68 ? -9.426 2.238 22.647 1.00 91.50 68 TYR A C 1
ATOM 546 O O . TYR A 1 68 ? -10.042 2.207 23.708 1.00 91.50 68 TYR A O 1
ATOM 554 N N . LYS A 1 69 ? -8.603 3.245 22.328 1.00 90.19 69 LYS A N 1
ATOM 555 C CA . LYS A 1 69 ? -8.317 4.357 23.243 1.00 90.19 69 LYS A CA 1
ATOM 556 C C . LYS A 1 69 ? -9.565 5.167 23.608 1.00 90.19 69 LYS A C 1
ATOM 558 O O . LYS A 1 69 ? -9.607 5.732 24.689 1.00 90.19 69 LYS A O 1
ATOM 563 N N . PHE A 1 70 ? -10.542 5.263 22.709 1.00 86.38 70 PHE A N 1
ATOM 564 C CA . PHE A 1 70 ? -11.743 6.065 22.934 1.00 86.38 70 PHE A CA 1
ATOM 565 C C . PHE A 1 70 ? -12.859 5.306 23.669 1.00 86.38 70 PHE A C 1
ATOM 567 O O . PHE A 1 70 ? -13.619 5.920 24.409 1.00 86.38 70 PHE A O 1
ATOM 574 N N . PHE A 1 71 ? -12.984 3.990 23.457 1.00 79.19 71 PHE A N 1
ATOM 575 C CA . PHE A 1 71 ? -14.084 3.187 24.011 1.00 79.19 71 PHE A CA 1
ATOM 576 C C . PHE A 1 71 ? -13.708 2.335 25.232 1.00 79.19 71 PHE A C 1
ATOM 578 O O . PHE A 1 71 ? -14.589 2.003 26.019 1.00 79.19 71 PHE A O 1
ATOM 585 N N . LEU A 1 72 ? -12.441 1.934 25.371 1.00 72.44 72 LEU A N 1
ATOM 586 C CA . LEU A 1 72 ? -11.972 1.015 26.422 1.00 72.44 72 LEU A CA 1
ATOM 587 C C . LEU A 1 72 ? -10.884 1.622 27.323 1.00 72.44 72 LEU A C 1
ATOM 589 O O . LEU A 1 72 ? -10.514 0.992 28.314 1.00 72.44 72 LEU A O 1
ATOM 593 N N . GLY A 1 73 ? -10.352 2.790 26.953 1.00 54.53 73 GLY A N 1
ATOM 594 C CA . GLY A 1 73 ? -9.294 3.511 27.667 1.00 54.53 73 GLY A CA 1
ATOM 595 C C . GLY A 1 73 ? -9.804 4.654 28.529 1.00 54.53 73 GLY A C 1
ATOM 596 O O . GLY A 1 73 ? -10.901 5.177 28.238 1.00 54.53 73 GLY A O 1
#

Secondary structure (DSSP, 8-state):
---TTTTT-SHHHHHHHHHHHHHHHH-SSS--HHHHTSHHHHHSHHHHHHHHHHHHHHHHHHHHHHHHHHHT-

Radius of gyration: 14.58 Å; Cα contacts (8 Å, |Δi|>4): 87; chains: 1; bounding box: 33×23×43 Å

Sequence (73 aa):
MINAKEFLSTYAELHSFIMGIYAGLTEWRGIDSNILNNPDVRKEPHYCYGGYVFGTLLRWIIILSVGYKFFLG